Protein AF-A0AA40BHI0-F1 (afdb_monomer)

Organism: NCBI:txid1954250

Secondary structure (DSSP, 8-state):
--SEEEETTEEEE--TTS--EEEEEGGGHHHHHHHHHHHTTT--HHHHHHHTTTEEEE-----

Sequence (63 aa):
GFPFKLANGLLYHMRKGGHNRLCIPSPCISPLLEMVHDQKHHFGVKRMMRGLVSFSFNSMTKV

Radius of gyration: 13.18 Å; Cα contacts (8 Å, |Δi|>4): 64; chains: 1; bounding box: 23×23×37 Å

Mean predicted aligned error: 9.29 Å

Nearest PDB structures (foldseek):
  4bac-assembly1_A-2  TM=8.133E-01  e=2.603E-01  Human spumaretrovirus
  3oyn-assembly1_A  TM=7.466E-01  e=1.012E+00  Human spumaretrovirus
  2fug-assembly4_W  TM=5.363E-01  e=2.620E+00  Thermus thermophilus HB8
  6p3k-assembly2_B  TM=3.116E-01  e=3.438E+00  Novosphingobium sp. KA1
  6p3h-assembly2_D  TM=3.080E-01  e=4.829E+00  Novosphingobium sp. KA1

pLDDT: mean 72.77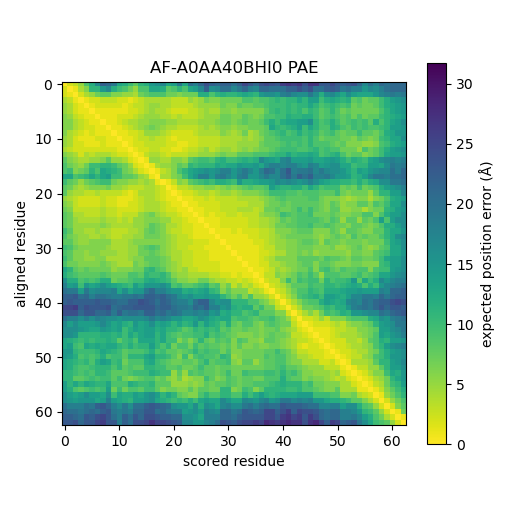, std 12.47, range [37.62, 88.88]

Foldseek 3Di:
DQQWDDDPNWIWRDDDPDAIATEDEPVCVVVVLVVLCVVPPDDPPVVSVVVRVSHDYDHPDDD

Structure (mmCIF, N/CA/C/O backbone):
data_AF-A0AA40BHI0-F1
#
_entry.id   AF-A0AA40BHI0-F1
#
loop_
_atom_site.group_PDB
_atom_site.id
_atom_site.type_symbol
_atom_site.label_atom_id
_atom_site.label_alt_id
_atom_site.label_comp_id
_atom_site.label_asym_id
_atom_site.label_entity_id
_atom_site.label_seq_id
_atom_site.pdbx_PDB_ins_code
_atom_site.Cartn_x
_atom_site.Cartn_y
_atom_site.Cartn_z
_atom_site.occupancy
_atom_site.B_iso_or_equiv
_atom_site.auth_seq_id
_atom_site.auth_comp_id
_atom_site.auth_asym_id
_atom_site.auth_atom_id
_atom_site.pdbx_PDB_model_num
ATOM 1 N N . GLY A 1 1 ? -10.761 8.947 17.865 1.00 55.50 1 GLY A N 1
ATOM 2 C CA . GLY A 1 1 ? -10.765 7.712 17.059 1.00 55.50 1 GLY A CA 1
ATOM 3 C C . GLY A 1 1 ? -9.773 7.865 15.931 1.00 55.50 1 GLY A C 1
ATOM 4 O O . GLY A 1 1 ? -9.760 8.922 15.310 1.00 55.50 1 GLY A O 1
ATOM 5 N N . PHE A 1 2 ? -8.911 6.874 15.712 1.00 61.94 2 PHE A N 1
ATOM 6 C CA . PHE A 1 2 ? -7.973 6.903 14.591 1.00 61.94 2 PHE A CA 1
ATOM 7 C C . PHE A 1 2 ? -8.744 6.895 13.257 1.00 61.94 2 PHE A C 1
ATOM 9 O O . PHE A 1 2 ? -9.759 6.205 13.159 1.00 61.94 2 PHE A O 1
ATOM 16 N N . PRO A 1 3 ? -8.305 7.649 12.236 1.00 83.56 3 PRO A N 1
ATOM 17 C CA . PRO A 1 3 ? -9.053 7.848 10.995 1.00 83.56 3 PRO A CA 1
ATOM 18 C C . PRO A 1 3 ? -8.936 6.651 10.035 1.00 83.56 3 PRO A C 1
ATOM 20 O O . PRO A 1 3 ? -8.703 6.837 8.845 1.00 83.56 3 PRO A O 1
ATOM 23 N N . PHE A 1 4 ? -9.073 5.416 10.521 1.00 84.81 4 PHE A N 1
ATOM 24 C CA . PHE A 1 4 ? -8.979 4.212 9.695 1.00 84.81 4 PHE A CA 1
ATOM 25 C C . PHE A 1 4 ? -10.309 3.463 9.633 1.00 84.81 4 PHE A C 1
ATOM 27 O O . PHE A 1 4 ? -11.051 3.407 10.612 1.00 84.81 4 PHE A O 1
ATOM 34 N N . LYS A 1 5 ? -10.604 2.880 8.471 1.00 87.25 5 LYS A N 1
ATOM 35 C CA . LYS A 1 5 ? -11.801 2.077 8.213 1.00 87.25 5 LYS A CA 1
ATOM 36 C C . LYS A 1 5 ? -11.409 0.762 7.550 1.00 87.25 5 LYS A C 1
ATOM 38 O O . LYS A 1 5 ? -10.699 0.776 6.552 1.00 87.25 5 LYS A O 1
ATOM 43 N N . LEU A 1 6 ? -11.914 -0.352 8.070 1.00 86.75 6 LEU A N 1
ATOM 44 C CA . LEU A 1 6 ? -11.836 -1.650 7.406 1.00 86.75 6 LEU A CA 1
ATOM 45 C C . LEU A 1 6 ? -13.067 -1.831 6.506 1.00 86.75 6 LEU A C 1
ATOM 47 O O . LEU A 1 6 ? -14.196 -1.620 6.954 1.00 86.75 6 LEU A O 1
ATOM 51 N N . ALA A 1 7 ? -12.865 -2.192 5.242 1.00 86.62 7 ALA A N 1
ATOM 52 C CA . ALA A 1 7 ? -13.938 -2.519 4.305 1.00 86.62 7 ALA A CA 1
ATOM 53 C C . ALA A 1 7 ? -13.439 -3.565 3.303 1.00 86.62 7 ALA A C 1
ATOM 55 O O . ALA A 1 7 ? -12.345 -3.419 2.771 1.00 86.62 7 ALA A O 1
ATOM 56 N N . ASN A 1 8 ? -14.223 -4.617 3.048 1.00 85.81 8 ASN A N 1
ATOM 57 C CA . ASN A 1 8 ? -13.863 -5.707 2.125 1.00 85.81 8 ASN A CA 1
ATOM 58 C C . ASN A 1 8 ? -12.491 -6.351 2.424 1.00 85.81 8 ASN A C 1
ATOM 60 O O . ASN A 1 8 ? -11.745 -6.682 1.509 1.00 85.81 8 ASN A O 1
ATOM 64 N N . GLY A 1 9 ? -12.123 -6.469 3.706 1.00 84.69 9 GLY A N 1
ATOM 65 C CA . GLY A 1 9 ? -10.814 -6.994 4.125 1.00 84.69 9 GLY A CA 1
ATOM 66 C C . GLY A 1 9 ? -9.635 -6.038 3.904 1.00 84.69 9 GLY A C 1
ATOM 67 O O . GLY A 1 9 ? -8.492 -6.413 4.139 1.00 84.69 9 GLY A O 1
ATOM 68 N N . LEU A 1 10 ? -9.897 -4.799 3.485 1.00 85.50 10 LEU A N 1
ATOM 69 C CA . LEU A 1 10 ? -8.891 -3.792 3.175 1.00 85.50 10 LEU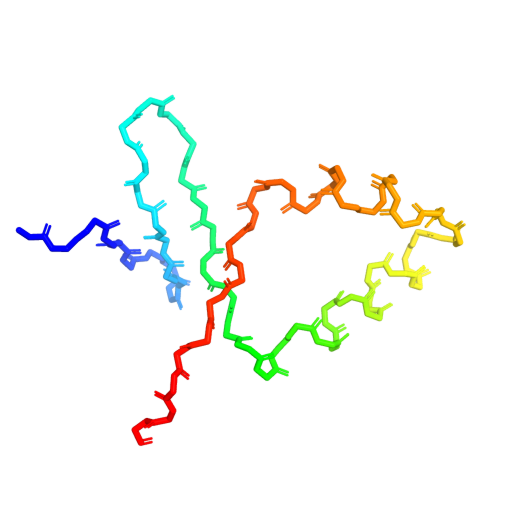 A CA 1
ATOM 70 C C . LEU A 1 10 ? -8.960 -2.615 4.152 1.00 85.50 10 LEU A C 1
ATOM 72 O O . LEU A 1 10 ? -10.042 -2.166 4.539 1.00 85.50 10 LEU A O 1
ATOM 76 N N . LEU A 1 11 ? -7.792 -2.107 4.551 1.00 88.88 11 LEU A N 1
ATOM 77 C CA . LEU A 1 11 ? -7.669 -0.984 5.478 1.00 88.88 11 LEU A CA 1
ATOM 78 C C . LEU A 1 11 ? -7.581 0.334 4.707 1.00 88.88 11 LEU A C 1
ATOM 80 O O . LEU A 1 11 ? -6.730 0.495 3.840 1.00 88.88 11 LEU A O 1
ATOM 84 N N . TYR A 1 12 ? -8.421 1.301 5.055 1.00 87.56 12 TYR A N 1
ATOM 85 C CA . TYR A 1 12 ? -8.464 2.615 4.425 1.00 87.56 12 TYR A CA 1
ATOM 86 C C . TYR A 1 12 ? -8.172 3.713 5.435 1.00 87.56 12 TYR A C 1
ATOM 88 O O . TYR A 1 12 ? -8.778 3.759 6.502 1.00 87.56 12 TYR A O 1
ATOM 96 N N . HIS A 1 13 ? -7.309 4.651 5.065 1.00 85.88 13 HIS A N 1
ATOM 97 C CA . HIS A 1 13 ? -7.135 5.910 5.772 1.00 85.88 13 HIS A CA 1
ATOM 98 C C . HIS A 1 13 ? -8.165 6.931 5.267 1.00 85.88 13 HIS A C 1
ATOM 100 O O . HIS A 1 13 ? -8.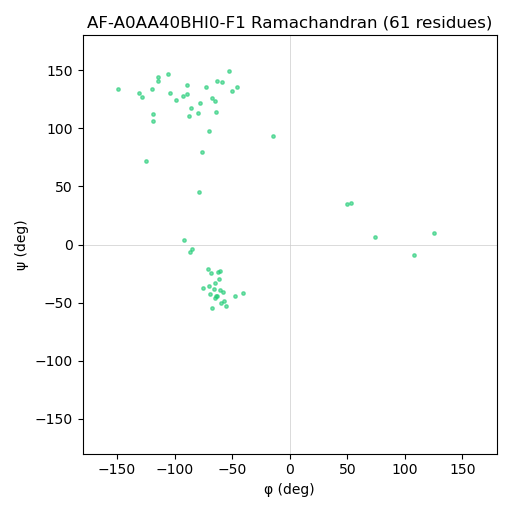169 7.299 4.086 1.00 85.88 13 HIS A O 1
ATOM 106 N N . MET A 1 14 ? -9.047 7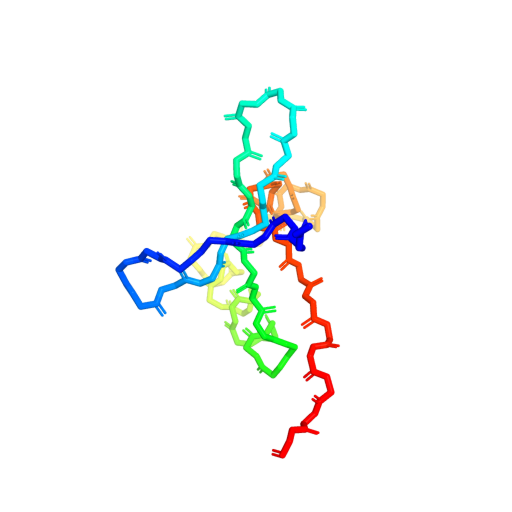.381 6.158 1.00 84.06 14 MET A N 1
ATOM 107 C CA . MET A 1 14 ? -10.120 8.327 5.866 1.00 84.06 14 MET A CA 1
ATOM 108 C C . MET A 1 14 ? -9.628 9.767 6.016 1.00 84.06 14 MET A C 1
ATOM 110 O O . MET A 1 14 ? -9.388 10.251 7.122 1.00 84.06 14 MET A O 1
ATOM 114 N N . ARG A 1 15 ? -9.506 10.486 4.896 1.00 75.75 15 ARG A N 1
ATOM 115 C CA . ARG A 1 15 ? -9.253 11.933 4.902 1.00 75.75 15 ARG A CA 1
ATOM 116 C C . ARG A 1 15 ? -10.571 12.706 4.917 1.00 75.75 15 ARG A C 1
ATOM 118 O O . ARG A 1 15 ? -11.481 12.408 4.147 1.00 75.75 15 ARG A O 1
ATOM 125 N N . LYS A 1 16 ? -10.649 13.760 5.735 1.00 67.06 16 LYS A N 1
ATOM 126 C CA . LYS A 1 16 ? -11.711 14.771 5.613 1.00 67.06 16 LYS A CA 1
ATOM 127 C C . LYS A 1 16 ? -11.544 15.461 4.252 1.00 67.06 16 LYS A C 1
ATOM 129 O O . LYS A 1 16 ? -10.511 16.082 4.026 1.00 67.06 16 LYS A O 1
ATOM 134 N N . GLY A 1 17 ? -12.506 15.294 3.341 1.00 69.81 17 GLY A N 1
ATOM 135 C CA . GLY A 1 17 ? -12.452 15.886 1.992 1.00 69.81 17 GLY A CA 1
ATOM 1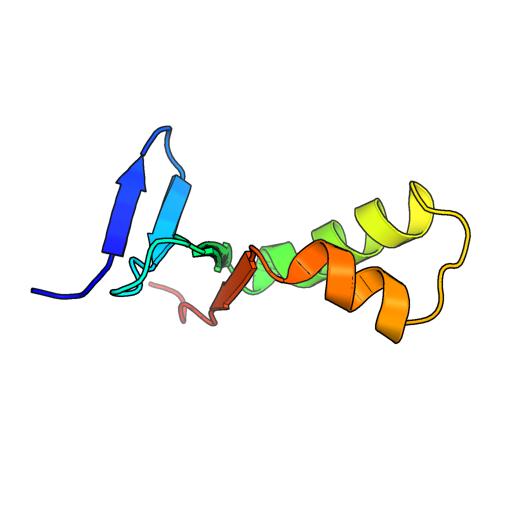36 C C . GLY A 1 17 ? -12.604 14.919 0.812 1.00 69.81 17 GLY A C 1
ATOM 137 O O . GLY A 1 17 ? -12.409 15.333 -0.323 1.00 69.81 17 GLY A O 1
ATOM 138 N N . GLY A 1 18 ? -12.965 13.652 1.043 1.00 63.69 18 GLY A N 1
ATOM 139 C CA . GLY A 1 18 ? -13.644 12.845 0.015 1.00 63.69 18 GLY A CA 1
ATOM 140 C C . GLY A 1 18 ? -12.837 11.726 -0.643 1.00 63.69 18 GLY A C 1
ATOM 141 O O . GLY A 1 18 ? -13.432 10.886 -1.307 1.00 63.69 18 GLY A O 1
ATOM 142 N N . HIS A 1 19 ? -11.525 11.628 -0.409 1.00 72.38 19 HIS A N 1
ATOM 143 C CA . HIS A 1 19 ? -10.728 10.519 -0.947 1.00 72.38 19 HIS A CA 1
ATOM 144 C C . HIS A 1 19 ? -10.104 9.683 0.170 1.00 72.38 19 HIS A C 1
ATOM 146 O O . HIS A 1 19 ? -9.133 10.089 0.814 1.00 72.38 19 HIS A O 1
ATOM 152 N N . ASN A 1 20 ? -10.667 8.491 0.370 1.00 81.31 20 ASN A N 1
ATOM 153 C CA . ASN A 1 20 ? -10.080 7.459 1.215 1.00 81.31 20 ASN A CA 1
ATOM 154 C C . ASN A 1 20 ? -8.876 6.853 0.501 1.00 81.31 20 ASN A C 1
ATOM 156 O O . ASN A 1 20 ? -8.948 6.549 -0.690 1.00 81.31 20 ASN A O 1
ATOM 160 N N . ARG A 1 21 ? -7.777 6.663 1.229 1.00 84.31 21 ARG A N 1
ATOM 161 C CA . ARG A 1 21 ? -6.575 6.036 0.680 1.00 84.31 21 ARG A CA 1
ATOM 162 C C . ARG A 1 21 ? -6.455 4.614 1.176 1.00 84.31 21 ARG A C 1
ATOM 164 O O . ARG A 1 21 ? -6.544 4.391 2.381 1.00 84.31 21 ARG A O 1
ATOM 171 N N . LEU A 1 22 ? -6.235 3.671 0.268 1.00 85.88 22 LEU A N 1
ATOM 172 C CA . LEU A 1 22 ? -5.966 2.291 0.658 1.00 85.88 22 LEU A CA 1
ATOM 173 C C . LEU A 1 22 ? -4.605 2.223 1.356 1.00 85.88 22 LEU A C 1
ATOM 175 O O . LEU A 1 22 ? -3.605 2.676 0.800 1.00 85.88 22 LEU A O 1
ATOM 179 N N . CYS A 1 23 ? -4.566 1.661 2.555 1.00 87.19 23 CYS A N 1
ATOM 180 C CA . CYS A 1 23 ? -3.337 1.384 3.279 1.00 87.19 23 CYS A CA 1
ATOM 181 C C . CYS A 1 23 ? -2.709 0.105 2.729 1.00 87.19 23 CYS A C 1
ATOM 183 O O . CYS A 1 23 ? -3.262 -0.980 2.897 1.00 87.19 23 CYS A O 1
ATOM 185 N N . ILE A 1 24 ? -1.548 0.237 2.091 1.00 83.00 24 ILE A N 1
ATOM 186 C CA . ILE A 1 24 ? -0.774 -0.908 1.613 1.00 83.00 24 ILE A CA 1
ATOM 187 C C . ILE A 1 24 ? 0.337 -1.210 2.625 1.00 83.00 24 ILE A C 1
ATOM 189 O O . ILE A 1 24 ? 1.125 -0.305 2.931 1.00 83.00 24 ILE A O 1
ATOM 193 N N . PRO A 1 25 ? 0.413 -2.451 3.145 1.00 83.50 25 PRO A N 1
ATOM 194 C CA . PRO A 1 25 ? 1.508 -2.876 4.007 1.00 83.50 25 PRO A CA 1
ATOM 195 C C . PRO A 1 25 ? 2.859 -2.744 3.304 1.00 83.50 25 PRO A C 1
ATOM 197 O O . PRO A 1 25 ? 2.988 -3.112 2.138 1.00 83.50 25 PRO A O 1
ATOM 200 N N . SER A 1 26 ? 3.880 -2.289 4.034 1.00 81.75 26 SER A N 1
ATOM 201 C CA . SER A 1 26 ? 5.247 -2.132 3.507 1.00 81.75 26 SER A CA 1
ATOM 202 C C . SER A 1 26 ? 5.787 -3.352 2.731 1.00 81.75 26 SER A C 1
ATOM 204 O O . SER A 1 26 ? 6.289 -3.163 1.622 1.00 81.75 26 SER A O 1
ATOM 206 N N . PRO A 1 27 ? 5.613 -4.606 3.204 1.00 84.00 27 PRO A N 1
ATOM 207 C CA . PRO A 1 27 ? 6.087 -5.784 2.468 1.00 84.00 27 PRO A CA 1
ATOM 208 C C . PRO A 1 27 ? 5.428 -5.974 1.093 1.00 84.00 27 PRO A C 1
ATOM 210 O O . PRO A 1 27 ? 6.003 -6.608 0.216 1.00 84.00 27 PRO A O 1
ATOM 213 N N . CYS A 1 28 ? 4.229 -5.423 0.891 1.00 81.69 28 CYS A N 1
ATOM 214 C CA . CYS A 1 28 ? 3.483 -5.533 -0.360 1.00 81.69 28 CYS A CA 1
ATOM 215 C C . CYS A 1 28 ? 3.852 -4.440 -1.374 1.00 81.69 28 CYS A C 1
ATOM 217 O O . CYS A 1 28 ? 3.371 -4.485 -2.502 1.00 81.69 28 CYS A O 1
ATOM 219 N N . ILE A 1 29 ? 4.670 -3.450 -0.997 1.00 81.38 29 ILE A N 1
ATOM 220 C CA . ILE A 1 29 ? 4.979 -2.297 -1.854 1.00 81.38 29 ILE A CA 1
ATOM 221 C C . ILE A 1 29 ? 5.789 -2.720 -3.075 1.00 81.38 29 ILE A C 1
ATOM 223 O O . ILE A 1 29 ? 5.366 -2.440 -4.190 1.00 81.38 29 ILE A O 1
ATOM 227 N N . SER A 1 30 ? 6.923 -3.398 -2.880 1.00 80.38 30 SER A N 1
ATOM 228 C CA . SER A 1 30 ? 7.791 -3.827 -3.985 1.00 80.38 30 SER A CA 1
ATOM 229 C C . SER A 1 30 ? 7.054 -4.674 -5.030 1.00 80.38 30 SER A C 1
ATOM 231 O O . SER A 1 30 ? 7.037 -4.256 -6.187 1.00 80.38 30 SER A O 1
ATOM 233 N N . PRO A 1 31 ? 6.348 -5.765 -4.662 1.00 82.88 31 PRO A N 1
ATOM 234 C CA . PRO A 1 31 ? 5.624 -6.562 -5.651 1.00 82.88 31 PRO A CA 1
ATOM 235 C C . PRO A 1 31 ? 4.479 -5.784 -6.316 1.00 82.88 31 PRO A C 1
ATOM 237 O O . PRO A 1 31 ? 4.215 -5.966 -7.499 1.00 82.88 31 PRO A O 1
ATOM 240 N N . LEU A 1 32 ? 3.812 -4.867 -5.602 1.00 81.38 32 LEU A N 1
ATOM 241 C CA . LEU A 1 32 ? 2.802 -3.996 -6.211 1.00 81.38 32 LEU A CA 1
ATOM 242 C C . LEU A 1 32 ? 3.411 -3.072 -7.271 1.00 81.38 32 LEU A C 1
ATOM 244 O O . LEU A 1 32 ? 2.823 -2.893 -8.337 1.00 81.38 32 LEU A O 1
ATOM 248 N N . LEU A 1 33 ? 4.566 -2.471 -6.981 1.00 78.75 33 LEU A N 1
ATOM 249 C CA . LEU A 1 33 ? 5.255 -1.605 -7.932 1.00 78.75 33 LEU A CA 1
ATOM 250 C C . LEU A 1 33 ? 5.708 -2.400 -9.159 1.00 78.75 33 LEU A C 1
ATOM 252 O O . LEU A 1 33 ? 5.458 -1.943 -10.270 1.00 78.75 33 LEU A O 1
ATOM 256 N N . GLU A 1 34 ? 6.281 -3.590 -8.976 1.00 81.56 34 GLU A N 1
ATOM 257 C CA . GLU A 1 34 ? 6.669 -4.491 -10.073 1.00 81.56 34 GLU A CA 1
ATOM 258 C C . GLU A 1 34 ? 5.475 -4.839 -10.974 1.00 81.56 34 GLU A C 1
ATOM 260 O O . GLU A 1 34 ? 5.536 -4.614 -12.181 1.00 81.56 34 GLU A O 1
ATOM 265 N N . MET A 1 35 ? 4.333 -5.245 -10.401 1.00 76.62 35 MET A N 1
ATOM 266 C CA . MET A 1 35 ? 3.115 -5.518 -11.181 1.00 76.62 35 MET A CA 1
ATOM 267 C C . MET A 1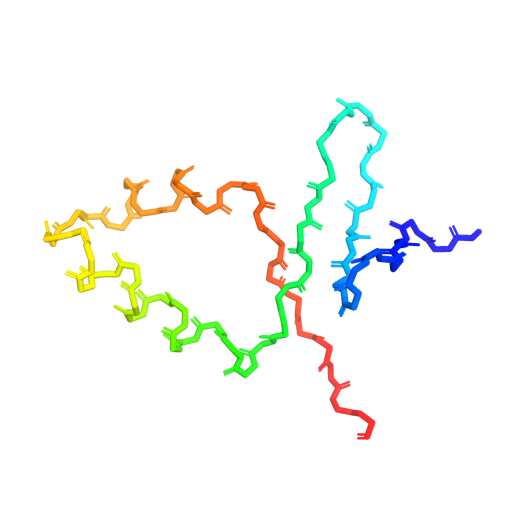 35 ? 2.639 -4.302 -11.989 1.00 76.62 35 MET A C 1
ATOM 269 O O . MET A 1 35 ? 2.200 -4.436 -13.132 1.00 76.62 35 MET A O 1
ATOM 273 N N . VAL A 1 36 ? 2.692 -3.103 -11.400 1.00 74.62 36 VAL A N 1
ATOM 274 C CA . VAL A 1 36 ? 2.277 -1.865 -12.079 1.00 74.62 36 VAL A CA 1
ATOM 275 C C . VAL A 1 36 ? 3.265 -1.482 -13.182 1.00 74.62 36 VAL A C 1
ATOM 277 O O . VAL A 1 36 ? 2.841 -0.963 -14.218 1.00 74.62 36 VAL A O 1
ATOM 280 N N . HIS A 1 37 ? 4.557 -1.733 -12.973 1.00 69.94 37 HIS A N 1
ATOM 281 C CA . HIS A 1 37 ? 5.607 -1.527 -13.966 1.00 69.94 37 HIS A CA 1
ATOM 282 C C . HIS A 1 37 ? 5.437 -2.460 -15.174 1.00 69.94 37 HIS A C 1
ATOM 284 O O . HIS A 1 37 ? 5.469 -1.975 -16.309 1.00 69.94 37 HIS A O 1
ATOM 290 N N . ASP A 1 38 ? 5.175 -3.746 -14.941 1.00 66.81 38 ASP A N 1
ATOM 291 C CA . ASP A 1 38 ? 4.999 -4.748 -16.000 1.00 66.81 38 ASP A CA 1
ATOM 292 C C . ASP A 1 38 ? 3.710 -4.526 -16.800 1.00 66.81 38 ASP A C 1
ATOM 294 O O . ASP A 1 38 ? 3.714 -4.566 -18.031 1.00 66.81 38 ASP A O 1
ATOM 298 N N . GLN A 1 39 ? 2.597 -4.213 -16.125 1.00 63.25 39 GLN A N 1
ATOM 299 C CA . GLN A 1 39 ? 1.314 -3.957 -16.794 1.00 63.25 39 GLN A CA 1
ATOM 300 C C . GLN A 1 39 ? 1.285 -2.642 -17.572 1.00 63.25 39 GLN A C 1
ATOM 302 O O . GLN A 1 39 ? 0.442 -2.450 -18.452 1.00 63.25 39 GLN A O 1
ATOM 307 N N . LYS A 1 40 ? 2.167 -1.701 -17.234 1.00 60.75 40 LYS A N 1
ATOM 308 C CA . LYS A 1 40 ? 2.220 -0.397 -17.875 1.00 60.75 40 LYS A CA 1
ATOM 309 C C . LYS A 1 40 ? 3.617 -0.142 -18.427 1.00 60.75 40 LYS A C 1
ATOM 311 O O . LYS A 1 40 ? 4.331 0.698 -17.886 1.00 60.75 40 LYS A O 1
ATOM 316 N N . HIS A 1 41 ? 3.969 -0.854 -19.504 1.00 55.91 41 HIS A N 1
ATOM 317 C CA . HIS A 1 41 ? 5.200 -0.710 -20.296 1.00 55.91 41 HIS A CA 1
ATOM 318 C C . HIS A 1 41 ? 5.972 0.593 -20.010 1.00 55.91 41 HIS A C 1
ATOM 320 O O . HIS A 1 41 ? 5.691 1.644 -20.588 1.00 55.91 41 HIS A O 1
ATOM 326 N N . HIS A 1 42 ? 6.934 0.517 -19.087 1.00 58.78 42 HIS A N 1
ATOM 327 C CA . HIS A 1 42 ? 7.963 1.530 -18.838 1.00 58.78 42 HIS A CA 1
ATOM 328 C C . HIS A 1 42 ? 7.492 2.987 -18.663 1.00 58.78 42 HIS A C 1
ATOM 330 O O . HIS A 1 42 ? 8.208 3.921 -19.041 1.00 58.78 42 HIS A O 1
ATOM 336 N N . PHE A 1 43 ? 6.329 3.253 -18.060 1.00 61.66 43 PHE A N 1
ATOM 337 C CA . PHE A 1 43 ? 6.047 4.641 -17.682 1.00 61.66 43 PHE A CA 1
ATOM 338 C C . PHE A 1 43 ? 7.047 5.110 -16.620 1.00 61.66 43 PHE A C 1
ATOM 340 O O . PHE A 1 43 ? 7.148 4.531 -15.542 1.00 61.66 43 PHE A O 1
ATOM 347 N N . GLY A 1 44 ? 7.757 6.205 -16.908 1.00 63.28 44 GLY A N 1
ATOM 348 C CA . GLY A 1 44 ? 8.679 6.817 -15.952 1.00 63.28 44 GLY A CA 1
ATOM 349 C C . GLY A 1 44 ? 8.009 7.107 -14.602 1.00 63.28 44 GLY A C 1
ATOM 350 O O . GLY A 1 44 ? 6.814 7.411 -14.541 1.00 63.28 44 GLY A O 1
ATOM 351 N N . VAL A 1 45 ? 8.798 7.058 -13.523 1.00 67.00 45 VAL A N 1
ATOM 352 C CA . VAL A 1 45 ? 8.373 7.101 -12.105 1.00 67.00 45 VAL A CA 1
ATOM 353 C C . VAL A 1 45 ? 7.240 8.102 -11.824 1.00 67.00 45 VAL A C 1
ATOM 355 O O . VAL A 1 45 ? 6.272 7.779 -11.143 1.00 67.00 45 VAL A O 1
ATOM 358 N N . LYS A 1 46 ? 7.284 9.308 -12.408 1.00 67.56 46 LYS A N 1
ATOM 359 C CA . LYS A 1 46 ? 6.245 10.343 -12.226 1.00 67.56 46 LYS A CA 1
ATOM 360 C C . LYS A 1 46 ? 4.844 9.913 -12.689 1.00 67.56 46 LYS A C 1
ATOM 362 O O . LYS A 1 46 ? 3.854 10.257 -12.042 1.00 67.56 46 LYS A O 1
ATOM 367 N N . ARG A 1 47 ? 4.735 9.190 -13.808 1.00 68.56 47 ARG A N 1
ATOM 368 C CA . ARG A 1 47 ? 3.448 8.706 -14.342 1.00 68.56 47 ARG A CA 1
ATOM 369 C C . ARG A 1 47 ? 2.916 7.525 -13.535 1.00 68.56 47 ARG A C 1
ATOM 371 O O . ARG A 1 47 ? 1.714 7.481 -13.278 1.00 68.56 47 ARG A O 1
ATOM 378 N N . MET A 1 48 ? 3.800 6.642 -13.076 1.00 69.56 48 MET A N 1
ATOM 379 C CA . MET A 1 48 ? 3.440 5.571 -12.148 1.00 69.56 48 MET A CA 1
ATOM 380 C C . MET A 1 48 ? 2.869 6.140 -10.842 1.00 69.56 48 MET A C 1
ATOM 382 O O . MET A 1 48 ? 1.754 5.796 -10.452 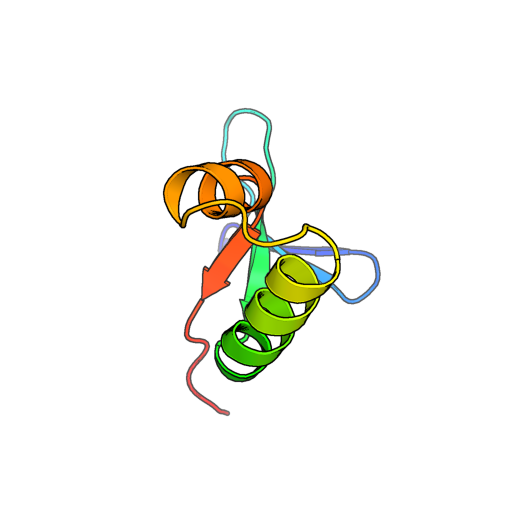1.00 69.56 48 MET A O 1
ATOM 386 N N . MET A 1 49 ? 3.570 7.094 -10.221 1.00 70.81 49 MET A N 1
ATOM 387 C CA . MET A 1 49 ? 3.145 7.706 -8.956 1.00 70.81 49 MET A CA 1
ATOM 388 C C . MET A 1 49 ? 1.799 8.438 -9.059 1.00 70.81 49 MET A C 1
ATOM 390 O O . MET A 1 49 ? 1.039 8.459 -8.094 1.00 70.81 49 MET A O 1
ATOM 394 N N . ARG A 1 50 ? 1.449 8.988 -10.232 1.00 73.94 50 ARG A N 1
ATOM 395 C CA . ARG A 1 50 ? 0.123 9.588 -10.467 1.00 73.94 50 ARG A CA 1
ATOM 396 C C . ARG A 1 50 ? -1.002 8.549 -10.410 1.00 73.94 50 ARG A C 1
ATOM 398 O O . ARG A 1 50 ? -2.061 8.847 -9.870 1.00 73.94 50 ARG A O 1
ATOM 405 N N . GLY A 1 51 ? -0.769 7.338 -10.921 1.00 68.81 51 GLY A N 1
ATOM 406 C CA . GLY A 1 51 ? -1.715 6.224 -10.790 1.00 68.81 51 GLY A CA 1
ATOM 407 C C . GLY A 1 51 ? -1.846 5.715 -9.352 1.00 68.81 51 GLY A C 1
ATOM 408 O O . GLY A 1 51 ? -2.888 5.182 -8.984 1.00 68.81 51 GLY A O 1
ATOM 409 N N . LEU A 1 52 ? -0.815 5.934 -8.530 1.00 72.94 52 LEU A N 1
ATOM 410 C CA . LEU A 1 52 ? -0.767 5.483 -7.142 1.00 72.94 52 LEU A CA 1
ATOM 411 C C . LEU A 1 52 ? -1.296 6.513 -6.124 1.00 72.94 52 LEU A C 1
ATOM 413 O O . LEU A 1 52 ? -1.271 6.257 -4.924 1.00 72.94 52 LEU A O 1
ATOM 417 N N . VAL A 1 53 ? -1.810 7.666 -6.568 1.00 73.12 53 VAL A N 1
ATOM 418 C CA . VAL A 1 53 ? -2.239 8.777 -5.688 1.00 73.12 53 VAL A CA 1
ATOM 419 C C . VAL A 1 53 ? -3.361 8.405 -4.702 1.00 73.12 53 VAL A C 1
ATOM 421 O O . VAL A 1 53 ? -3.517 9.039 -3.653 1.00 73.12 53 VAL A O 1
ATOM 424 N N . SER A 1 54 ? -4.127 7.363 -5.033 1.00 70.50 54 SER A N 1
ATOM 425 C CA . SER A 1 54 ? -5.210 6.807 -4.212 1.00 70.50 54 SER A CA 1
ATOM 426 C C . SER A 1 54 ? -4.723 5.803 -3.160 1.00 70.50 54 SER A C 1
ATOM 428 O O . SER A 1 54 ? -5.520 5.327 -2.352 1.00 70.50 54 SER A O 1
ATOM 430 N N . PHE A 1 55 ? -3.429 5.483 -3.141 1.00 72.44 55 PHE A N 1
ATOM 431 C CA . PHE A 1 55 ? -2.828 4.568 -2.178 1.00 72.44 55 PHE A CA 1
ATOM 432 C C . PHE A 1 55 ? -2.004 5.337 -1.143 1.00 72.44 55 PHE A C 1
ATOM 434 O O . PHE A 1 55 ? -1.410 6.384 -1.406 1.00 72.44 55 PHE A O 1
ATOM 441 N N . SER A 1 56 ? -1.995 4.809 0.072 1.00 70.00 56 SER A N 1
ATOM 442 C CA . SER A 1 56 ? -1.159 5.248 1.178 1.00 70.00 56 SER A CA 1
ATOM 443 C C . SER A 1 56 ? -0.266 4.083 1.572 1.00 70.00 56 SER A C 1
ATOM 445 O O . SER A 1 56 ? -0.730 3.074 2.096 1.00 70.00 56 SER A O 1
ATOM 447 N N . PHE A 1 57 ? 1.028 4.234 1.331 1.00 70.12 57 PHE A N 1
ATOM 448 C CA 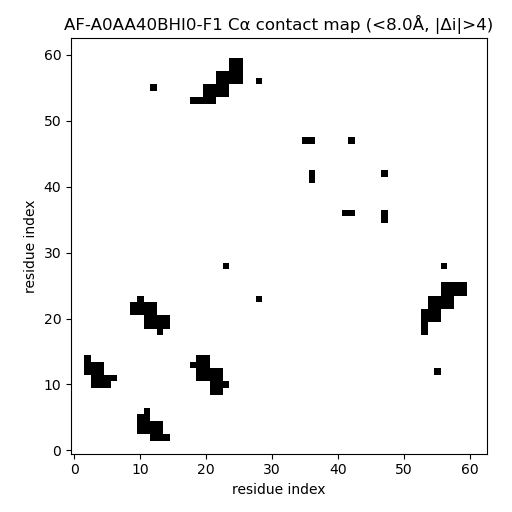. PHE A 1 57 ? 2.034 3.289 1.787 1.00 70.12 57 PHE A CA 1
ATOM 449 C C . PHE A 1 57 ? 2.298 3.528 3.263 1.00 70.12 57 PHE A C 1
ATOM 451 O O . PHE A 1 57 ? 2.629 4.650 3.649 1.00 70.12 57 PHE A O 1
ATOM 458 N N . ASN A 1 58 ? 2.095 2.502 4.085 1.00 62.50 58 ASN A N 1
ATOM 459 C CA . ASN A 1 58 ? 2.297 2.627 5.518 1.00 62.50 58 ASN A CA 1
ATOM 460 C C . ASN A 1 58 ? 3.211 1.506 6.011 1.00 62.50 58 ASN A C 1
ATOM 462 O O . ASN A 1 58 ? 2.961 0.319 5.781 1.00 62.50 58 ASN A O 1
ATOM 466 N N . SER A 1 59 ? 4.271 1.883 6.716 1.00 51.69 59 SER A N 1
ATOM 467 C CA . SER A 1 59 ? 5.085 0.958 7.491 1.00 51.69 59 SER A CA 1
ATOM 468 C C . SER A 1 59 ? 4.319 0.605 8.760 1.00 51.69 59 SER A C 1
ATOM 470 O O . SER A 1 59 ? 4.563 1.172 9.821 1.00 51.69 59 SER A O 1
ATOM 472 N N . MET A 1 60 ? 3.355 -0.307 8.660 1.00 50.78 60 MET A N 1
ATOM 473 C CA . MET A 1 60 ? 2.919 -1.009 9.860 1.00 50.78 60 MET A CA 1
ATOM 474 C C . MET A 1 60 ? 4.062 -1.936 10.261 1.00 50.78 60 MET A C 1
ATOM 476 O O . MET A 1 60 ? 4.272 -2.988 9.659 1.00 50.78 60 MET A O 1
ATOM 480 N N . THR A 1 61 ? 4.868 -1.470 11.211 1.00 40.72 61 THR A N 1
ATOM 481 C CA . THR A 1 61 ? 5.816 -2.296 11.951 1.00 40.72 61 THR A CA 1
ATOM 482 C C . THR A 1 61 ? 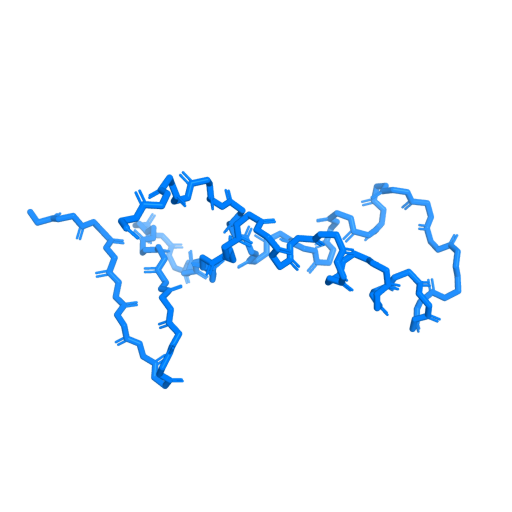5.084 -3.523 12.485 1.00 40.72 61 THR A C 1
ATOM 484 O O . THR A 1 61 ? 3.973 -3.411 13.002 1.00 40.72 61 THR A O 1
ATOM 487 N N . LYS A 1 62 ? 5.707 -4.687 12.267 1.00 37.62 62 LYS A N 1
ATOM 488 C CA . LYS A 1 62 ? 5.228 -6.023 12.633 1.00 37.62 62 LYS A CA 1
ATOM 489 C C . LYS A 1 62 ? 4.681 -6.056 14.066 1.00 37.62 62 LYS A C 1
ATOM 491 O O . LYS A 1 62 ? 5.336 -5.533 14.967 1.00 37.62 62 LYS A O 1
ATOM 496 N N . VAL A 1 63 ? 3.531 -6.708 14.239 1.00 37.91 63 VAL A N 1
ATOM 497 C CA . VAL A 1 63 ? 3.190 -7.420 15.481 1.00 37.91 63 VAL A CA 1
ATOM 498 C C . VAL A 1 63 ? 3.685 -8.848 15.315 1.00 37.91 63 VAL A C 1
ATOM 500 O O . VAL A 1 63 ? 3.512 -9.370 14.187 1.00 37.91 63 VAL A O 1
#

Solvent-accessible surface area (backbone atoms only — not comparable to full-atom values): 3928 Å² total; per-residue (Å²): 129,79,58,63,46,80,53,98,93,40,47,26,42,56,47,94,88,81,60,61,21,41,51,41,51,54,89,54,46,63,65,50,51,50,53,53,43,68,76,41,79,77,56,57,68,74,61,49,52,63,75,44,68,56,51,35,85,38,80,72,74,84,129